Protein AF-A0A7V8JK64-F1 (afdb_monomer_lite)

Sequence (68 aa):
MERLVEGEPVVIARDGRLLAAMLRRELVSTADFEAALRQQGCVRVEDVQLALLETTGHITIIPRPTSD

InterPro domains:
  IPR007353 YetF, C-terminal domain [PF04239] (2-65)
  IPR023090 UPF0702, alpha/beta domain superfamily [G3DSA:3.30.240.20] (1-67)

Structure (mmCIF, N/CA/C/O backbone):
data_AF-A0A7V8JK64-F1
#
_entry.id   AF-A0A7V8JK64-F1
#
loop_
_atom_site.group_PDB
_atom_site.id
_atom_site.type_symbol
_atom_site.label_atom_id
_atom_site.label_alt_id
_atom_site.label_comp_id
_atom_site.label_asym_id
_atom_site.label_entity_id
_atom_site.label_seq_id
_atom_site.pdbx_PDB_ins_code
_atom_site.Cartn_x
_atom_site.Cartn_y
_atom_site.Cartn_z
_atom_site.occupancy
_atom_site.B_iso_or_equiv
_atom_site.auth_seq_id
_atom_site.auth_comp_id
_atom_site.auth_asym_id
_atom_site.auth_atom_id
_atom_site.pdbx_PDB_model_num
ATOM 1 N N . MET A 1 1 ? 13.340 25.656 -16.304 1.00 43.22 1 MET A N 1
ATOM 2 C CA . MET A 1 1 ? 11.984 25.404 -15.780 1.00 43.22 1 MET A CA 1
ATOM 3 C C . MET A 1 1 ? 11.681 23.955 -16.095 1.00 43.22 1 MET A C 1
ATOM 5 O O . MET A 1 1 ? 11.176 23.655 -17.170 1.00 43.22 1 MET A O 1
ATOM 9 N N . GLU A 1 2 ? 12.175 23.058 -15.244 1.00 46.78 2 GLU A N 1
ATOM 10 C CA . GLU A 1 2 ? 11.959 21.624 -15.413 1.00 46.78 2 GLU A CA 1
ATOM 11 C C . GLU A 1 2 ? 10.460 21.393 -15.290 1.00 46.78 2 GLU A C 1
ATOM 13 O O . GLU A 1 2 ? 9.850 21.670 -14.259 1.00 46.78 2 GLU A O 1
ATOM 18 N N . ARG A 1 3 ? 9.842 21.010 -16.407 1.00 44.47 3 ARG A N 1
ATOM 19 C CA . ARG A 1 3 ? 8.462 20.549 -16.424 1.00 44.47 3 ARG A CA 1
ATOM 20 C C . ARG A 1 3 ? 8.497 19.244 -15.650 1.00 44.47 3 ARG A C 1
ATOM 22 O O . ARG A 1 3 ? 8.915 18.227 -16.187 1.00 44.47 3 ARG A O 1
ATOM 29 N N . LEU A 1 4 ? 8.189 19.345 -14.367 1.00 55.09 4 LEU A N 1
ATOM 30 C CA . LEU A 1 4 ? 8.023 18.251 -13.438 1.00 55.09 4 LEU A CA 1
ATOM 31 C C . LEU A 1 4 ? 7.018 17.292 -14.082 1.00 55.09 4 LEU A C 1
ATOM 33 O O . LEU A 1 4 ? 5.817 17.552 -14.108 1.00 55.09 4 LEU A O 1
ATOM 37 N N . VAL A 1 5 ? 7.523 16.239 -14.725 1.00 55.53 5 VAL A N 1
ATOM 38 C CA . VAL A 1 5 ? 6.712 15.105 -15.171 1.00 55.53 5 VAL A CA 1
ATOM 39 C C . VAL A 1 5 ? 6.427 14.296 -13.909 1.00 55.53 5 VAL A C 1
ATOM 41 O O . VAL A 1 5 ? 6.898 13.178 -13.747 1.00 55.53 5 VAL A O 1
ATOM 44 N N . GLU A 1 6 ? 5.765 14.915 -12.937 1.00 60.16 6 GLU A N 1
ATOM 45 C CA . GLU A 1 6 ? 5.243 14.195 -11.791 1.00 60.16 6 GLU A CA 1
ATOM 46 C C . GLU A 1 6 ? 4.033 13.438 -12.318 1.00 60.16 6 GLU A C 1
ATOM 48 O O . GLU A 1 6 ? 3.062 14.038 -12.779 1.00 60.16 6 GLU A O 1
ATOM 53 N N . GLY A 1 7 ? 4.156 12.110 -12.379 1.00 74.00 7 GLY A N 1
ATOM 54 C CA . GLY A 1 7 ? 3.048 11.239 -12.750 1.00 74.00 7 GLY A CA 1
ATOM 55 C C . GLY A 1 7 ? 1.836 11.452 -11.838 1.00 74.00 7 GLY A C 1
ATOM 56 O O . GLY A 1 7 ? 1.877 12.194 -10.863 1.00 74.00 7 GLY A O 1
ATOM 57 N N . GLU A 1 8 ? 0.730 10.790 -12.135 1.00 88.94 8 GLU A N 1
ATOM 58 C CA . GLU A 1 8 ? -0.413 10.794 -11.222 1.00 88.94 8 GLU A CA 1
ATOM 59 C C . GLU A 1 8 ? -0.290 9.613 -10.250 1.00 88.94 8 GLU A C 1
ATOM 61 O O . GLU A 1 8 ? 0.134 8.531 -10.676 1.00 88.94 8 GLU A O 1
ATOM 66 N N . PRO A 1 9 ? -0.654 9.776 -8.963 1.00 94.94 9 PRO A N 1
ATOM 67 C CA . PRO A 1 9 ? -0.746 8.656 -8.039 1.00 94.94 9 PRO A CA 1
ATOM 68 C C . PRO A 1 9 ? -1.623 7.539 -8.604 1.00 94.94 9 PRO A C 1
ATOM 70 O O . PRO A 1 9 ? -2.673 7.778 -9.208 1.00 94.94 9 PRO A O 1
ATOM 73 N N . VAL A 1 10 ? -1.211 6.297 -8.380 1.00 96.81 10 VAL A N 1
ATOM 74 C CA . VAL A 1 10 ? -1.878 5.126 -8.945 1.00 96.81 10 VAL A CA 1
ATOM 75 C C . VAL A 1 10 ? -2.706 4.434 -7.875 1.00 96.81 10 VAL A C 1
ATOM 77 O O . VAL A 1 10 ? -2.194 4.041 -6.831 1.00 96.81 10 VAL A O 1
ATOM 80 N N . VAL A 1 11 ? -3.993 4.213 -8.141 1.00 98.06 11 VAL A N 1
ATOM 81 C CA . VAL A 1 11 ? -4.831 3.396 -7.255 1.00 98.06 11 VAL A CA 1
ATOM 82 C C . VAL A 1 11 ? -4.375 1.940 -7.327 1.00 98.06 11 VAL A C 1
ATOM 84 O O . VAL A 1 11 ? -4.411 1.325 -8.395 1.00 98.06 11 VAL A O 1
ATOM 87 N N . ILE A 1 12 ? -3.992 1.375 -6.182 1.00 98.25 12 ILE A N 1
ATOM 88 C CA . ILE A 1 12 ? -3.535 -0.018 -6.060 1.00 98.25 12 ILE A CA 1
ATOM 89 C C . ILE A 1 12 ? -4.459 -0.886 -5.196 1.00 98.25 12 ILE A C 1
ATOM 91 O O . ILE A 1 12 ? -4.421 -2.108 -5.314 1.00 98.25 12 ILE A O 1
ATOM 95 N N . ALA A 1 13 ? -5.351 -0.291 -4.401 1.00 98.31 13 ALA A N 1
ATOM 96 C CA . ALA A 1 13 ? -6.484 -0.985 -3.786 1.00 98.31 13 ALA A CA 1
ATOM 97 C C . ALA A 1 13 ? -7.680 -0.038 -3.626 1.00 98.31 13 ALA A C 1
ATOM 99 O O . ALA A 1 13 ? -7.504 1.166 -3.443 1.00 98.31 13 ALA A O 1
ATOM 100 N N . ARG A 1 14 ? -8.901 -0.572 -3.691 1.00 98.25 14 ARG A N 1
ATOM 101 C CA . ARG A 1 14 ? -10.137 0.189 -3.457 1.00 98.25 14 ARG A CA 1
ATOM 102 C C . ARG A 1 14 ? -11.235 -0.727 -2.924 1.00 98.25 14 ARG A C 1
ATOM 104 O O . ARG A 1 14 ? -11.364 -1.860 -3.385 1.00 98.25 14 ARG A O 1
ATOM 111 N N . ASP A 1 15 ? -12.021 -0.229 -1.972 1.00 97.62 15 ASP A N 1
ATOM 112 C CA . ASP A 1 15 ? -13.204 -0.892 -1.404 1.00 97.62 15 ASP A CA 1
ATOM 113 C C . ASP A 1 15 ? -12.949 -2.336 -0.943 1.00 97.62 15 ASP A C 1
ATOM 115 O O . ASP A 1 15 ? -13.773 -3.241 -1.118 1.00 97.62 15 ASP A O 1
ATOM 119 N N . GLY A 1 16 ? -11.792 -2.568 -0.330 1.00 97.19 16 GLY A N 1
ATOM 120 C CA . GLY A 1 16 ? -11.396 -3.880 0.164 1.00 97.19 16 GLY A CA 1
ATOM 121 C C . GLY A 1 16 ? -10.714 -4.796 -0.831 1.00 97.19 16 GLY A C 1
ATOM 122 O O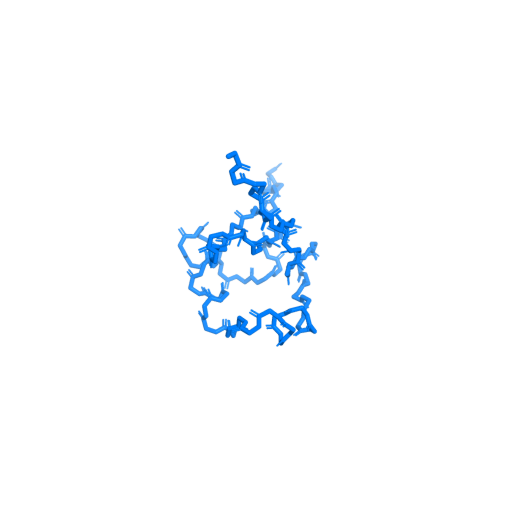 . GLY A 1 16 ? -10.502 -5.966 -0.523 1.00 97.19 16 GLY A O 1
ATOM 123 N N . ARG A 1 17 ? -10.449 -4.326 -2.051 1.00 98.00 17 ARG A N 1
ATOM 124 C CA . ARG A 1 17 ? -9.932 -5.163 -3.132 1.00 98.00 17 ARG A CA 1
ATOM 125 C C . ARG A 1 17 ? -8.577 -4.665 -3.589 1.00 98.00 17 ARG A C 1
ATOM 127 O O . ARG A 1 17 ? -8.440 -3.524 -4.027 1.00 98.00 17 ARG A O 1
ATOM 134 N N . LEU A 1 18 ? -7.594 -5.560 -3.537 1.00 97.94 18 LEU A N 1
ATOM 135 C CA . LEU A 1 18 ? -6.274 -5.330 -4.104 1.00 97.94 18 LEU A CA 1
ATOM 136 C C . LEU A 1 18 ?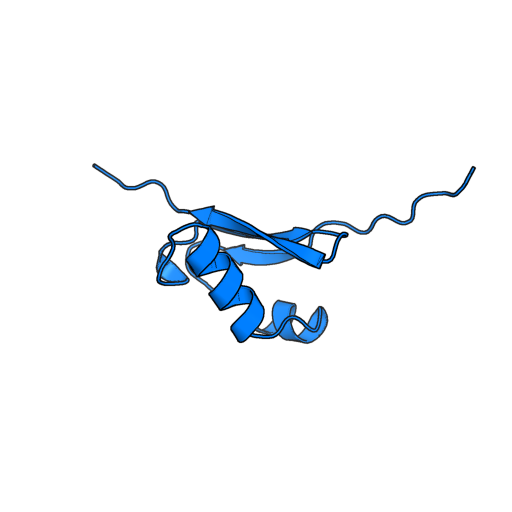 -6.352 -5.366 -5.632 1.00 97.94 18 LEU A C 1
ATOM 138 O O . LEU A 1 18 ? -6.784 -6.358 -6.224 1.00 97.94 18 LEU A O 1
ATOM 142 N N . LEU A 1 19 ? -5.871 -4.316 -6.287 1.00 98.06 19 LEU A N 1
ATOM 143 C CA . LEU A 1 19 ? -5.742 -4.268 -7.737 1.00 98.06 19 LEU A CA 1
ATOM 144 C C . LEU A 1 19 ? -4.404 -4.902 -8.131 1.00 98.06 19 LEU A C 1
ATOM 146 O O . LEU A 1 19 ? -3.465 -4.222 -8.529 1.00 98.06 19 LEU A O 1
ATOM 150 N N . ALA A 1 20 ? -4.302 -6.229 -8.027 1.00 96.44 20 ALA A N 1
ATOM 151 C CA . ALA A 1 20 ? -3.041 -6.958 -8.223 1.00 96.44 20 ALA A CA 1
ATOM 152 C C . ALA A 1 20 ? -2.368 -6.708 -9.591 1.00 96.44 20 ALA A C 1
ATOM 154 O O . ALA A 1 20 ? -1.148 -6.796 -9.713 1.00 96.44 20 ALA A O 1
ATOM 155 N N . ALA A 1 21 ? -3.151 -6.390 -10.628 1.00 97.12 21 ALA A N 1
ATOM 156 C CA . ALA A 1 21 ? -2.612 -5.984 -11.926 1.00 97.12 21 ALA A CA 1
ATOM 157 C C . ALA A 1 21 ? -1.833 -4.660 -11.851 1.00 97.12 21 ALA A C 1
ATOM 159 O O . ALA A 1 21 ? -0.822 -4.518 -12.531 1.00 97.12 21 ALA A O 1
ATOM 160 N N . MET A 1 22 ? -2.274 -3.735 -10.997 1.00 97.19 22 MET A N 1
ATOM 161 C CA . MET A 1 22 ? -1.625 -2.448 -10.763 1.00 97.19 22 MET A CA 1
ATOM 162 C C . MET A 1 22 ? -0.328 -2.636 -9.987 1.00 97.19 22 MET A C 1
ATOM 164 O O . MET A 1 22 ? 0.691 -2.129 -10.427 1.00 97.19 22 MET A O 1
ATOM 168 N N . LEU A 1 23 ? -0.315 -3.463 -8.9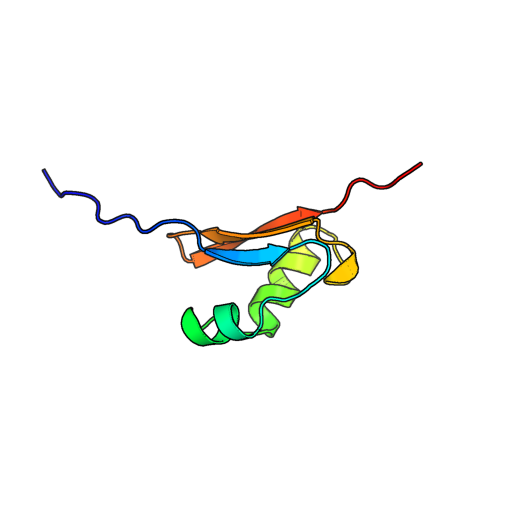31 1.00 96.19 23 LEU A N 1
ATOM 169 C CA . LEU A 1 23 ? 0.936 -3.788 -8.229 1.00 96.19 23 LEU A CA 1
ATOM 170 C C . LEU A 1 23 ? 1.997 -4.337 -9.186 1.00 96.19 23 LEU A C 1
ATOM 172 O O . LEU A 1 23 ? 3.133 -3.881 -9.172 1.00 96.19 23 LEU A O 1
ATOM 176 N N . ARG A 1 24 ? 1.619 -5.270 -10.070 1.00 96.38 24 ARG A N 1
ATOM 177 C CA . ARG A 1 24 ? 2.550 -5.811 -11.073 1.00 96.38 24 ARG A CA 1
ATOM 178 C C . ARG A 1 24 ? 3.044 -4.748 -12.048 1.00 96.38 24 ARG A C 1
ATOM 180 O O . ARG A 1 24 ? 4.223 -4.750 -12.381 1.00 96.38 24 ARG A O 1
ATOM 187 N N . ARG A 1 25 ? 2.149 -3.883 -12.529 1.00 95.94 25 ARG A N 1
ATOM 188 C CA . ARG A 1 25 ? 2.491 -2.837 -13.499 1.00 95.94 25 ARG A CA 1
ATOM 189 C C . ARG A 1 25 ? 3.427 -1.789 -12.900 1.00 95.94 25 ARG A C 1
ATOM 191 O O . ARG A 1 25 ? 4.352 -1.368 -13.579 1.00 95.94 25 ARG A O 1
ATOM 198 N N . GLU A 1 26 ? 3.199 -1.429 -11.642 1.00 95.50 26 GLU A N 1
ATOM 199 C CA . GLU A 1 26 ? 3.989 -0.436 -10.911 1.00 95.50 26 GLU A CA 1
ATOM 200 C C . GLU A 1 26 ? 5.161 -1.059 -10.123 1.00 95.50 26 GLU A C 1
ATOM 202 O O . GLU A 1 26 ? 5.804 -0.380 -9.331 1.00 95.50 26 GLU A O 1
ATOM 207 N N . LEU A 1 27 ? 5.441 -2.357 -10.322 1.00 96.19 27 LEU A N 1
ATOM 208 C CA . LEU A 1 27 ? 6.522 -3.106 -9.662 1.00 96.19 27 LEU A CA 1
ATOM 209 C C . LEU A 1 27 ? 6.480 -3.064 -8.120 1.00 96.19 27 LEU A C 1
ATOM 211 O O . LEU A 1 27 ? 7.505 -3.217 -7.459 1.00 96.19 27 LEU A O 1
ATOM 215 N N . VAL A 1 28 ? 5.288 -2.914 -7.543 1.00 96.75 28 VAL A N 1
ATOM 216 C CA . VAL A 1 28 ? 5.063 -2.947 -6.095 1.00 96.75 28 VAL A CA 1
ATOM 217 C C . VAL A 1 28 ? 4.934 -4.395 -5.644 1.00 96.75 28 VAL A C 1
ATOM 219 O O . VAL A 1 28 ? 4.086 -5.144 -6.143 1.00 96.75 28 VAL A O 1
ATOM 222 N N . SER A 1 29 ? 5.753 -4.806 -4.677 1.00 97.12 29 SER A N 1
ATOM 223 C CA . SER A 1 29 ? 5.628 -6.141 -4.103 1.00 97.12 29 SER A CA 1
ATOM 224 C C . SER A 1 29 ? 4.415 -6.224 -3.172 1.00 97.12 29 SER A C 1
ATOM 226 O O . SER A 1 29 ? 4.010 -5.249 -2.535 1.00 97.12 29 SER A O 1
ATOM 228 N N . THR A 1 30 ? 3.831 -7.416 -3.042 1.00 95.75 30 THR A N 1
ATOM 229 C CA . THR A 1 30 ? 2.772 -7.643 -2.048 1.00 95.75 30 THR A CA 1
ATOM 230 C C . THR A 1 30 ? 3.268 -7.355 -0.627 1.00 95.75 30 THR A C 1
ATOM 232 O O . THR A 1 30 ? 2.515 -6.812 0.173 1.00 95.75 30 THR A O 1
ATOM 235 N N . ALA A 1 31 ? 4.543 -7.634 -0.334 1.00 97.25 31 ALA A N 1
ATOM 236 C CA . ALA A 1 31 ? 5.141 -7.376 0.973 1.00 97.25 31 ALA A CA 1
ATOM 237 C C . ALA A 1 31 ? 5.202 -5.876 1.312 1.00 97.25 31 ALA A C 1
ATOM 239 O O . ALA A 1 31 ? 4.953 -5.510 2.462 1.00 97.25 31 ALA A O 1
ATOM 240 N N . ASP A 1 32 ? 5.474 -5.014 0.326 1.00 97.62 32 ASP A N 1
ATOM 241 C CA . ASP A 1 32 ? 5.482 -3.556 0.515 1.00 97.62 32 ASP A CA 1
ATOM 242 C C . ASP A 1 32 ? 4.073 -3.029 0.783 1.00 97.62 32 ASP A C 1
ATOM 244 O O . ASP A 1 32 ? 3.859 -2.240 1.703 1.00 97.62 32 ASP A O 1
ATOM 248 N N . PHE A 1 33 ? 3.085 -3.527 0.034 1.00 97.75 33 PHE A N 1
ATOM 249 C CA . PHE A 1 33 ? 1.685 -3.194 0.283 1.00 97.75 33 PHE A CA 1
ATOM 250 C C . PHE A 1 33 ? 1.240 -3.628 1.687 1.00 97.75 33 PHE A C 1
ATOM 252 O O . PHE A 1 33 ? 0.655 -2.840 2.427 1.00 97.75 33 PHE A O 1
ATOM 259 N N . GLU A 1 34 ? 1.566 -4.853 2.098 1.00 97.19 34 GLU A N 1
ATOM 260 C CA . GLU A 1 34 ? 1.272 -5.347 3.446 1.00 97.19 34 GLU A CA 1
ATOM 261 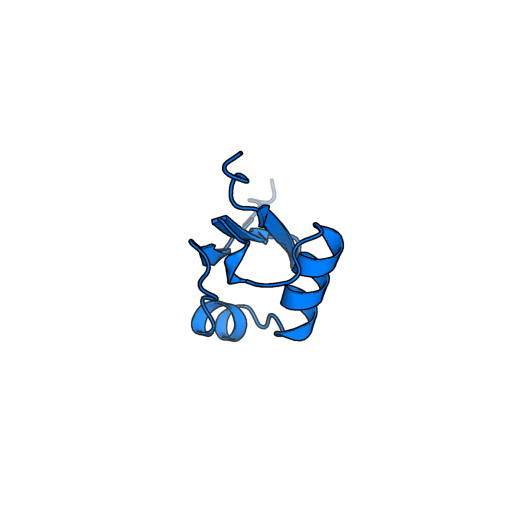C C . GLU A 1 34 ? 2.012 -4.563 4.539 1.00 97.19 34 GLU A C 1
ATOM 263 O O . GLU A 1 34 ? 1.477 -4.371 5.632 1.00 97.19 34 GLU A O 1
ATOM 268 N N . ALA A 1 35 ? 3.235 -4.097 4.275 1.00 97.62 35 ALA A N 1
ATOM 269 C CA . ALA A 1 35 ? 3.955 -3.226 5.196 1.00 97.62 35 ALA A CA 1
ATOM 270 C C . ALA A 1 35 ? 3.228 -1.889 5.378 1.00 97.62 35 ALA A C 1
ATOM 272 O O . ALA A 1 35 ? 3.065 -1.449 6.516 1.00 97.62 35 ALA A O 1
ATOM 273 N N . ALA A 1 36 ? 2.731 -1.295 4.291 1.00 97.81 36 ALA A N 1
ATOM 274 C CA . ALA A 1 36 ? 1.941 -0.070 4.342 1.00 97.81 36 ALA A CA 1
ATOM 275 C C . ALA A 1 36 ? 0.620 -0.257 5.108 1.00 97.81 36 ALA A C 1
ATOM 277 O O . ALA A 1 36 ? 0.264 0.596 5.922 1.00 97.81 36 ALA A O 1
ATOM 278 N N . LEU A 1 37 ? -0.067 -1.397 4.930 1.00 97.62 37 LEU A N 1
ATOM 279 C CA . LEU A 1 37 ? -1.242 -1.745 5.741 1.00 97.62 37 LEU A CA 1
ATOM 280 C C . LEU A 1 37 ? -0.908 -1.716 7.236 1.00 97.62 37 LEU A C 1
ATOM 282 O O . LEU A 1 37 ? -1.553 -0.995 7.997 1.00 97.62 37 LEU A O 1
ATOM 286 N N . ARG A 1 38 ? 0.143 -2.443 7.642 1.00 96.75 38 ARG A N 1
ATOM 287 C CA . ARG A 1 38 ? 0.561 -2.526 9.050 1.00 96.75 38 ARG A CA 1
ATOM 288 C C . ARG A 1 38 ? 0.938 -1.165 9.627 1.00 96.75 38 ARG A C 1
ATOM 290 O O . ARG A 1 38 ? 0.586 -0.881 10.767 1.00 96.75 38 ARG A O 1
ATOM 297 N N . GLN A 1 39 ? 1.632 -0.324 8.858 1.00 96.69 39 GLN A N 1
ATOM 298 C CA . GLN 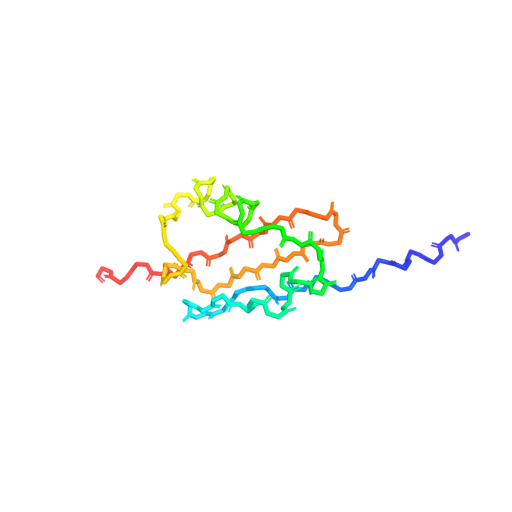A 1 39 ? 2.000 1.032 9.285 1.00 96.69 39 GLN A CA 1
ATOM 299 C C . GLN A 1 39 ? 0.777 1.912 9.565 1.00 96.69 39 GLN A C 1
ATOM 301 O O . GLN A 1 39 ? 0.827 2.752 10.456 1.00 96.69 39 GLN A O 1
ATOM 306 N N . GLN A 1 40 ? -0.323 1.694 8.843 1.00 95.38 40 GLN A N 1
ATOM 307 C CA . GLN A 1 40 ? -1.587 2.413 9.025 1.00 95.38 40 GLN A CA 1
ATOM 308 C C . GLN A 1 40 ? -2.561 1.692 9.972 1.00 95.38 40 GLN A C 1
ATOM 310 O O . GLN A 1 40 ? -3.732 2.052 10.051 1.00 95.38 40 GLN A O 1
ATOM 315 N N . GLY A 1 41 ? -2.103 0.659 10.690 1.00 94.38 41 GLY A N 1
ATOM 316 C CA . GLY A 1 41 ? -2.931 -0.103 11.630 1.00 94.38 41 GLY A CA 1
ATOM 317 C C . GLY A 1 41 ? -3.982 -1.002 10.971 1.00 94.38 41 GLY A C 1
ATOM 318 O O . GLY A 1 41 ? -4.823 -1.564 11.668 1.00 94.38 41 GLY A O 1
ATOM 319 N N . CYS A 1 42 ? -3.936 -1.170 9.648 1.00 93.38 42 CYS A N 1
ATOM 320 C CA . CYS A 1 42 ? -4.791 -2.100 8.919 1.00 93.38 42 CYS A CA 1
ATOM 321 C C . CYS A 1 42 ? -4.152 -3.491 8.921 1.00 93.38 42 CYS A C 1
ATOM 323 O O . CYS A 1 42 ? -2.962 -3.646 8.640 1.00 93.38 42 CYS A O 1
ATOM 325 N N . VAL A 1 43 ? -4.943 -4.525 9.203 1.00 89.81 43 VAL A N 1
ATOM 326 C CA . VAL A 1 43 ? -4.450 -5.912 9.171 1.00 89.81 43 VAL A CA 1
ATOM 327 C C . VAL A 1 43 ? -4.711 -6.539 7.812 1.00 89.81 43 VAL A C 1
ATOM 329 O O . VAL A 1 43 ? -3.915 -7.356 7.347 1.00 89.81 43 VAL A O 1
ATOM 332 N N . ARG A 1 44 ? -5.817 -6.166 7.159 1.00 95.25 44 ARG A N 1
ATOM 333 C CA . ARG A 1 44 ? -6.223 -6.789 5.909 1.00 95.25 44 ARG A CA 1
ATOM 334 C C . ARG A 1 44 ? -6.634 -5.767 4.861 1.00 95.25 44 ARG A C 1
ATOM 336 O O . ARG A 1 44 ? -7.042 -4.652 5.171 1.00 95.25 44 ARG A O 1
ATOM 343 N N . VAL A 1 45 ? -6.562 -6.172 3.593 1.00 96.88 45 VAL A N 1
ATOM 344 C CA . VAL A 1 45 ? -7.002 -5.315 2.487 1.00 96.88 45 VAL A CA 1
ATOM 345 C C . VAL A 1 45 ? -8.489 -4.999 2.587 1.00 96.88 45 VAL A C 1
ATOM 347 O O . VAL A 1 45 ? -8.887 -3.915 2.184 1.00 96.88 45 VAL A O 1
ATOM 350 N N . GLU A 1 46 ? -9.303 -5.884 3.171 1.00 96.44 46 GLU A N 1
ATOM 351 C CA . GLU A 1 46 ? -10.731 -5.648 3.372 1.00 96.44 46 GLU A CA 1
ATOM 352 C C . GLU A 1 46 ? -11.017 -4.466 4.307 1.00 96.44 46 GLU A C 1
ATOM 354 O O . GLU A 1 46 ? -12.119 -3.932 4.245 1.00 96.44 46 GLU A O 1
ATOM 359 N N . ASP A 1 47 ? -10.049 -3.995 5.090 1.00 95.31 47 ASP A N 1
ATOM 360 C CA . ASP A 1 47 ? -10.193 -2.816 5.950 1.00 95.31 47 ASP A CA 1
ATOM 361 C C . ASP A 1 47 ? -9.880 -1.508 5.202 1.00 95.31 47 ASP A C 1
ATOM 363 O O . ASP A 1 47 ? -10.033 -0.420 5.748 1.00 95.31 47 ASP A O 1
ATOM 367 N N . VAL A 1 48 ? -9.464 -1.584 3.933 1.00 97.19 48 VAL A N 1
ATOM 368 C CA . VAL A 1 48 ? -9.027 -0.433 3.132 1.00 97.19 48 VAL A CA 1
ATOM 369 C C . VAL A 1 48 ? -10.162 0.125 2.279 1.00 97.19 48 VAL A C 1
ATOM 371 O O . VAL A 1 48 ? -10.764 -0.586 1.471 1.00 97.19 48 VAL A O 1
ATOM 374 N N . GLN A 1 49 ? -10.409 1.431 2.390 1.00 97.75 49 GLN A N 1
ATOM 375 C CA . GLN A 1 49 ? -11.260 2.172 1.458 1.00 97.75 49 GLN A CA 1
ATOM 376 C C . GLN A 1 49 ? -10.500 2.507 0.173 1.00 97.75 49 GLN A C 1
ATOM 378 O O . GLN A 1 49 ? -11.009 2.288 -0.927 1.00 97.75 49 GLN A O 1
ATOM 383 N N . LEU A 1 50 ? -9.271 3.012 0.300 1.00 98.25 50 LEU A N 1
ATOM 384 C CA . LEU A 1 50 ? -8.425 3.388 -0.829 1.00 98.25 50 LEU A CA 1
ATOM 385 C C . LEU A 1 50 ? -6.945 3.179 -0.492 1.00 98.25 50 LEU A C 1
ATOM 387 O O . LEU A 1 50 ? -6.515 3.509 0.607 1.00 98.25 50 LEU A O 1
ATOM 391 N N . ALA A 1 51 ? -6.165 2.675 -1.445 1.00 98.31 51 ALA A N 1
ATOM 392 C CA . ALA A 1 51 ? -4.709 2.704 -1.386 1.00 98.31 51 ALA A CA 1
ATOM 393 C C . ALA A 1 51 ? -4.129 3.309 -2.665 1.00 98.31 51 ALA A C 1
ATOM 395 O O . ALA A 1 51 ? -4.515 2.909 -3.771 1.00 98.31 51 ALA A O 1
ATOM 396 N N . LEU A 1 52 ? -3.192 4.239 -2.497 1.00 98.31 52 LEU A N 1
ATOM 397 C CA . LEU A 1 52 ? -2.508 4.956 -3.570 1.00 98.31 52 LEU A CA 1
ATOM 398 C C . LEU A 1 52 ? -1.012 4.655 -3.523 1.00 98.31 52 LEU A C 1
ATOM 400 O O . LEU A 1 52 ? -0.418 4.681 -2.449 1.00 98.31 52 LEU A O 1
ATOM 404 N N . LEU A 1 53 ? -0.414 4.396 -4.682 1.00 98.06 53 LEU A N 1
ATOM 405 C CA . LEU A 1 53 ? 1.021 4.530 -4.888 1.00 98.06 53 LEU A CA 1
ATOM 406 C C . LEU A 1 53 ? 1.290 5.970 -5.324 1.00 98.06 53 LEU A C 1
ATOM 408 O O . LEU A 1 53 ? 0.904 6.365 -6.424 1.00 98.06 53 LEU A O 1
ATOM 412 N N . GLU A 1 54 ? 1.921 6.746 -4.454 1.00 96.38 54 GLU A N 1
ATOM 413 C CA . GLU A 1 54 ? 2.326 8.119 -4.739 1.00 96.38 54 GLU A CA 1
ATOM 414 C C . GLU A 1 54 ? 3.484 8.147 -5.745 1.00 96.38 54 GLU A C 1
ATOM 416 O O . GLU A 1 54 ? 4.252 7.191 -5.868 1.00 96.38 54 GLU A O 1
ATOM 421 N N . THR A 1 55 ? 3.683 9.282 -6.417 1.00 90.88 55 THR A N 1
ATOM 422 C CA . THR A 1 55 ? 4.805 9.492 -7.357 1.00 90.88 55 THR A CA 1
ATOM 423 C C . THR A 1 55 ? 6.181 9.330 -6.717 1.00 90.88 55 THR A C 1
ATOM 425 O O . THR A 1 55 ? 7.166 9.070 -7.404 1.00 90.88 55 THR A O 1
ATOM 428 N N . THR A 1 56 ? 6.248 9.461 -5.393 1.00 91.50 56 THR A N 1
ATOM 429 C CA . THR A 1 56 ? 7.449 9.264 -4.576 1.00 91.50 56 THR A CA 1
ATOM 430 C C . THR A 1 56 ? 7.769 7.789 -4.315 1.00 91.50 56 THR A C 1
ATOM 432 O O . THR A 1 56 ? 8.819 7.490 -3.751 1.00 91.50 56 THR A O 1
ATOM 435 N N . GLY A 1 57 ? 6.873 6.866 -4.685 1.00 91.56 57 GLY A N 1
ATOM 436 C CA . GLY A 1 57 ? 6.956 5.440 -4.361 1.00 91.56 57 GLY A CA 1
ATOM 437 C C . GLY A 1 57 ? 6.372 5.073 -2.991 1.00 91.56 57 GLY A C 1
ATOM 438 O O . GLY A 1 57 ? 6.365 3.901 -2.623 1.00 91.56 57 GLY A O 1
ATOM 439 N N . HIS A 1 58 ? 5.870 6.050 -2.230 1.00 96.00 58 HIS A N 1
ATOM 440 C CA . HIS A 1 58 ? 5.188 5.793 -0.964 1.00 96.00 58 HIS A CA 1
ATOM 441 C C . HIS A 1 58 ? 3.782 5.223 -1.192 1.00 96.00 58 HIS A C 1
ATOM 443 O O . HIS A 1 58 ? 3.101 5.602 -2.143 1.00 96.00 58 HIS A O 1
ATOM 449 N N . ILE A 1 59 ? 3.328 4.341 -0.298 1.00 98.31 59 ILE A N 1
ATOM 450 C CA . ILE A 1 59 ? 1.967 3.801 -0.332 1.00 98.31 59 ILE A CA 1
ATOM 451 C C . ILE A 1 59 ? 1.137 4.477 0.756 1.00 98.31 59 ILE A C 1
ATOM 453 O O . ILE A 1 59 ? 1.376 4.289 1.948 1.00 98.31 59 ILE A O 1
ATOM 457 N N . THR A 1 60 ? 0.122 5.223 0.342 1.00 98.00 60 THR A N 1
ATOM 458 C CA . THR A 1 60 ? -0.860 5.829 1.243 1.00 98.00 60 THR A CA 1
ATOM 459 C C . THR A 1 60 ? -2.045 4.880 1.401 1.00 98.00 60 THR A C 1
ATOM 461 O O . THR A 1 60 ? -2.636 4.473 0.400 1.00 98.00 60 THR A O 1
ATOM 464 N N . ILE A 1 61 ? -2.427 4.543 2.639 1.00 98.25 61 ILE A N 1
ATOM 465 C CA . ILE A 1 61 ? -3.631 3.752 2.941 1.00 98.25 61 ILE A CA 1
ATOM 466 C C . ILE A 1 61 ? -4.673 4.654 3.599 1.00 98.25 61 ILE A C 1
ATOM 468 O O . ILE A 1 61 ? -4.385 5.337 4.577 1.00 98.25 61 ILE A O 1
ATOM 472 N N . ILE A 1 62 ? -5.894 4.611 3.078 1.00 97.56 62 ILE A N 1
ATOM 473 C CA . ILE A 1 62 ? -7.086 5.207 3.675 1.00 97.56 62 ILE A CA 1
ATOM 474 C C . ILE A 1 62 ? -7.958 4.045 4.169 1.00 97.56 62 ILE A C 1
ATOM 476 O O . ILE A 1 62 ? -8.526 3.320 3.338 1.00 97.56 62 ILE A O 1
ATOM 480 N N . PRO A 1 63 ? -8.051 3.825 5.492 1.00 96.50 63 PRO A N 1
ATOM 481 C CA . PRO A 1 63 ? -8.918 2.803 6.067 1.00 96.50 63 PRO A CA 1
ATOM 482 C C . PRO A 1 63 ? -10.393 3.104 5.789 1.00 96.50 63 PRO A C 1
ATOM 484 O O . PRO A 1 63 ? -10.779 4.260 5.604 1.00 96.50 63 PRO A O 1
ATOM 487 N N . ARG A 1 64 ? -11.240 2.074 5.784 1.00 94.69 64 ARG A N 1
ATOM 488 C CA . ARG A 1 64 ? -12.689 2.281 5.820 1.00 94.69 64 ARG A CA 1
ATOM 489 C C . ARG A 1 64 ? -13.087 2.931 7.146 1.00 94.69 64 ARG A C 1
ATOM 491 O O . ARG A 1 64 ? -12.478 2.626 8.172 1.00 94.69 64 ARG A O 1
ATOM 498 N N . PRO A 1 65 ? -14.142 3.761 7.154 1.00 87.25 65 PRO A N 1
ATOM 499 C CA 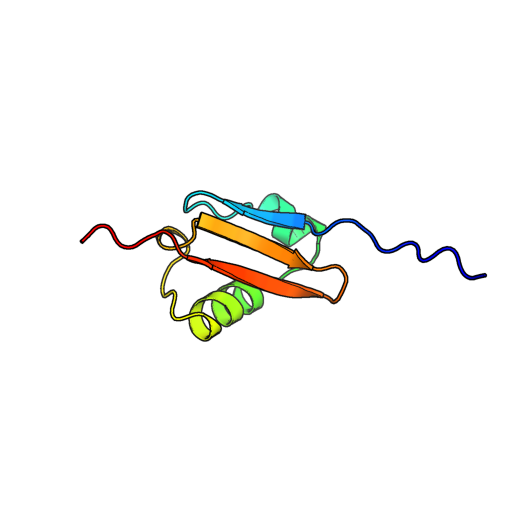. PRO A 1 65 ? -14.743 4.205 8.399 1.00 87.25 65 PRO A CA 1
ATOM 500 C C . PRO A 1 65 ? -15.193 2.980 9.198 1.00 87.25 65 PRO A C 1
ATOM 502 O O . PRO A 1 65 ? -15.938 2.141 8.682 1.00 87.25 65 PRO A O 1
ATOM 505 N N . THR A 1 66 ? -14.768 2.872 10.452 1.00 77.50 66 THR A N 1
ATOM 506 C CA . THR A 1 66 ? -15.410 1.964 11.400 1.00 77.50 66 THR A CA 1
ATOM 507 C C . THR A 1 66 ? -16.837 2.453 11.609 1.00 77.50 66 THR A C 1
ATOM 509 O O . THR A 1 66 ? -17.051 3.595 12.011 1.00 77.50 66 THR A O 1
ATOM 512 N N . SER A 1 67 ? -17.813 1.617 11.263 1.00 63.00 67 SER A N 1
ATOM 513 C CA . SER A 1 67 ? -19.200 1.848 11.663 1.00 63.00 67 SER A CA 1
ATOM 514 C C . SER A 1 67 ? -19.321 1.431 13.126 1.00 63.00 67 SER A C 1
ATOM 516 O O . SER A 1 67 ? -19.345 0.233 13.400 1.00 63.00 67 SER A O 1
ATOM 518 N N . ASP A 1 68 ? -19.306 2.410 14.027 1.00 53.62 68 ASP A N 1
ATOM 519 C CA . ASP A 1 68 ? -19.847 2.285 15.389 1.00 53.62 68 ASP A CA 1
ATOM 520 C C . ASP A 1 68 ? -21.357 2.574 15.371 1.00 53.62 68 ASP A C 1
ATOM 522 O O . ASP A 1 68 ? -21.776 3.468 14.591 1.00 53.62 68 ASP A O 1
#

Secondary structure (DSSP, 8-state):
-------PPEEEEETTEE-HHHHHHTT--HHHHHHHHHHTT--SGGGEEEEEE-TTS-EEEEEPPP--

Foldseek 3Di:
DPPPPQDAWDWQAAQLDGPVVRCVVVVNDPVLVCVQCVVVVHNGSNQFHTWTQGSVRDIDTDGDDPDD

pLDDT: mean 90.5, std 14.58, range [43.22, 98.31]

Organism: Stenotrophomonas maltophilia (NCBI:txid40324)

Radius of gyration: 12.9 Å; chains: 1; bounding box: 32×33×32 Å